Protein AF-A0A2S7IPN8-F1 (afdb_monomer)

Organism: NCBI:txid2094562

Solvent-accessible surface area (backbone atoms only — not comparable to full-atom values): 5600 Å² total; per-residue (Å²): 117,72,43,79,74,68,78,48,86,73,59,100,76,40,46,48,53,84,71,69,85,41,54,39,68,57,42,53,52,48,53,51,53,51,27,67,76,52,61,34,45,51,87,73,60,57,66,75,46,53,40,59,49,67,68,52,54,55,35,39,75,72,72,79,38,75,79,92,60,83,64,53,62,47,40,60,69,56,52,52,51,27,52,76,64,29,35,52,69,81,71,131

Sequence (92 aa):
MIESAIGTTVPANPIFFEGLGIDGDDCVELMKNLAIKYEIDMTDYQPLDYQATEYEISTSWFGEVKLDRRLKTFDLEHLISVINRKKWYSPR

Radius of gyration: 13.77 Å; Cα contacts (8 Å, |Δi|>4): 92; chains: 1; bounding box: 28×26×38 Å

Secondary structure (DSSP, 8-state):
-THHHHSSPPPSS--TTTSSS--HHHHHHHHHHHHHHHT-B-TT--GGGT---HHHHHHHHTTS---SSPPP---HHHHHHHHHHTB-----

pLDDT: mean 72.95, std 14.51, range [50.09, 94.31]

Structure (mmCIF, N/CA/C/O backbone):
data_AF-A0A2S7IPN8-F1
#
_entry.id   AF-A0A2S7IPN8-F1
#
loop_
_atom_site.group_PDB
_atom_site.id
_atom_site.type_symbol
_atom_site.label_atom_id
_atom_site.label_alt_id
_atom_site.label_comp_id
_atom_site.label_asym_id
_atom_site.label_entity_id
_atom_site.label_seq_id
_atom_site.pdbx_PDB_ins_code
_atom_site.Cartn_x
_atom_site.Cartn_y
_atom_site.Cartn_z
_atom_site.occupancy
_atom_site.B_iso_or_equiv
_atom_site.auth_seq_id
_atom_site.auth_comp_id
_atom_site.auth_asym_id
_atom_site.auth_atom_id
_atom_site.pdbx_PDB_model_num
ATOM 1 N N . MET A 1 1 ? 2.458 8.127 14.196 1.00 57.56 1 MET A N 1
ATOM 2 C CA . MET A 1 1 ? 2.597 8.883 12.933 1.00 57.56 1 MET A CA 1
ATOM 3 C C . MET A 1 1 ? 3.083 7.938 11.844 1.00 57.56 1 MET A C 1
ATOM 5 O O . MET A 1 1 ? 3.930 7.099 12.139 1.00 57.56 1 MET A O 1
ATOM 9 N N . ILE A 1 2 ? 2.504 8.025 10.642 1.00 58.44 2 ILE A N 1
ATOM 10 C CA . ILE A 1 2 ? 2.807 7.173 9.472 1.00 58.44 2 ILE A CA 1
ATOM 11 C C . ILE A 1 2 ? 4.294 7.256 9.065 1.00 58.44 2 ILE A C 1
ATOM 13 O O . ILE A 1 2 ? 4.866 6.260 8.641 1.00 58.44 2 ILE A O 1
ATOM 17 N N . GLU A 1 3 ? 4.951 8.388 9.326 1.00 55.75 3 GLU A N 1
ATOM 18 C CA . GLU A 1 3 ? 6.380 8.636 9.061 1.00 55.75 3 GLU A CA 1
ATOM 19 C C . GLU A 1 3 ? 7.314 7.584 9.686 1.00 55.75 3 GLU A C 1
ATOM 21 O O . GLU A 1 3 ? 8.277 7.151 9.064 1.00 55.75 3 GLU A O 1
ATOM 26 N N . SER A 1 4 ? 6.985 7.077 10.881 1.00 56.66 4 SER A N 1
ATOM 27 C CA . SER A 1 4 ? 7.767 6.017 11.540 1.00 56.66 4 SER A CA 1
ATOM 28 C C . SER A 1 4 ? 7.664 4.655 10.839 1.00 56.66 4 SER A C 1
ATOM 30 O O . SER A 1 4 ? 8.497 3.794 11.101 1.00 56.66 4 SER A O 1
ATOM 32 N N . ALA A 1 5 ? 6.644 4.432 10.005 1.00 59.72 5 ALA A N 1
ATOM 33 C CA . ALA A 1 5 ? 6.513 3.212 9.206 1.00 59.72 5 ALA A CA 1
ATOM 34 C C . ALA A 1 5 ? 7.191 3.332 7.831 1.00 59.72 5 ALA A C 1
ATOM 36 O O . ALA A 1 5 ? 7.551 2.314 7.258 1.00 59.72 5 ALA A O 1
ATOM 37 N N . ILE A 1 6 ? 7.358 4.555 7.319 1.00 61.31 6 ILE A N 1
ATOM 38 C CA . ILE A 1 6 ? 7.911 4.825 5.984 1.00 61.31 6 ILE A CA 1
ATOM 39 C C . ILE A 1 6 ? 9.433 5.060 6.038 1.00 61.31 6 ILE A C 1
ATOM 41 O O . ILE A 1 6 ? 10.120 4.866 5.044 1.00 61.31 6 ILE A O 1
ATOM 45 N N . GLY A 1 7 ? 9.990 5.465 7.186 1.00 59.41 7 GLY A N 1
ATOM 46 C CA . GLY A 1 7 ? 11.440 5.663 7.340 1.00 59.41 7 GLY A CA 1
ATOM 47 C C . GLY A 1 7 ? 11.988 6.928 6.662 1.00 59.41 7 GLY A C 1
ATOM 48 O O . GLY A 1 7 ? 13.185 7.189 6.736 1.00 59.41 7 GLY A O 1
ATOM 49 N N . THR A 1 8 ? 11.121 7.742 6.055 1.00 58.12 8 THR A N 1
ATOM 50 C CA . THR A 1 8 ? 11.442 9.057 5.490 1.00 58.12 8 THR A CA 1
ATOM 51 C C . THR A 1 8 ? 10.346 10.075 5.817 1.00 58.12 8 THR A C 1
ATOM 53 O O . THR A 1 8 ? 9.224 9.711 6.187 1.00 58.12 8 THR A O 1
ATOM 56 N N . THR A 1 9 ? 10.680 11.361 5.709 1.00 58.94 9 THR A N 1
ATOM 57 C CA . THR A 1 9 ? 9.734 12.465 5.876 1.00 58.94 9 THR A CA 1
ATOM 58 C C . THR A 1 9 ? 8.688 12.399 4.768 1.00 58.94 9 THR A C 1
ATOM 60 O O . THR A 1 9 ? 9.021 12.417 3.583 1.00 58.94 9 THR A O 1
ATOM 63 N N . VAL A 1 10 ? 7.417 12.322 5.151 1.00 58.34 10 VAL A N 1
ATOM 64 C CA . VAL A 1 10 ? 6.299 12.235 4.209 1.00 58.34 10 VAL A CA 1
ATOM 65 C C . VAL A 1 10 ? 6.085 13.627 3.588 1.00 58.34 10 VAL A C 1
ATOM 67 O O . VAL A 1 10 ? 5.857 14.580 4.335 1.00 58.34 10 VAL A O 1
ATOM 70 N N . PRO A 1 11 ? 6.183 13.797 2.252 1.00 58.25 11 PRO A N 1
ATOM 71 C CA . PRO A 1 11 ? 5.889 15.078 1.611 1.00 58.25 11 PRO A CA 1
ATOM 72 C C . PRO A 1 11 ? 4.452 15.524 1.912 1.00 58.25 11 PRO A C 1
ATOM 74 O O . PRO A 1 11 ? 3.592 14.696 2.187 1.00 58.25 11 PRO A O 1
ATOM 77 N N . ALA A 1 12 ? 4.163 16.828 1.823 1.00 53.50 12 ALA A N 1
ATOM 78 C CA . ALA A 1 12 ? 2.856 17.379 2.210 1.00 53.50 12 ALA A CA 1
ATOM 79 C C . ALA A 1 12 ? 1.655 16.755 1.463 1.00 53.50 12 ALA A C 1
ATOM 81 O O . ALA A 1 12 ? 0.564 16.728 2.015 1.00 53.50 12 ALA A O 1
ATOM 82 N N . ASN A 1 13 ? 1.870 16.233 0.248 1.00 57.38 13 ASN A N 1
ATOM 83 C CA . ASN A 1 13 ? 0.918 15.438 -0.535 1.00 57.38 13 ASN A CA 1
ATOM 84 C C . ASN A 1 13 ? 1.685 14.336 -1.288 1.00 57.38 13 ASN A C 1
ATOM 86 O O . ASN A 1 13 ? 2.062 14.539 -2.445 1.00 57.38 13 ASN A O 1
ATOM 90 N N . PRO A 1 14 ? 1.993 13.193 -0.654 1.00 61.34 14 PRO A N 1
ATOM 91 C CA . PRO A 1 14 ? 2.669 12.101 -1.334 1.00 61.34 14 PRO A CA 1
ATOM 92 C C . PRO A 1 14 ? 1.671 11.430 -2.261 1.00 61.34 14 PRO A C 1
ATOM 94 O O . PRO A 1 14 ? 0.645 10.932 -1.804 1.00 61.34 14 PRO A O 1
ATOM 97 N N . ILE A 1 15 ? 2.006 11.373 -3.542 1.00 62.78 15 ILE A N 1
ATOM 98 C CA . ILE A 1 15 ? 1.471 10.353 -4.433 1.00 62.78 15 ILE A CA 1
ATOM 99 C C . ILE A 1 15 ? 2.338 9.121 -4.176 1.00 62.78 15 ILE A C 1
ATOM 101 O O . ILE A 1 15 ? 3.530 9.107 -4.509 1.00 62.78 15 ILE A O 1
ATOM 105 N N . PHE A 1 16 ? 1.784 8.137 -3.467 1.00 66.12 16 PHE A N 1
ATOM 106 C CA . PHE A 1 16 ? 2.524 6.931 -3.114 1.00 66.12 16 PHE A CA 1
ATOM 107 C C . PHE A 1 16 ? 2.974 6.210 -4.397 1.00 66.12 16 PHE A C 1
ATOM 109 O O . PHE A 1 16 ? 2.235 6.126 -5.380 1.00 66.12 16 PHE A O 1
ATOM 116 N N . PHE A 1 17 ? 4.218 5.725 -4.378 1.00 65.38 17 PHE A N 1
ATOM 117 C CA . PHE A 1 17 ? 4.928 5.018 -5.460 1.00 65.38 17 PHE A CA 1
ATOM 118 C C . PHE A 1 17 ? 5.452 5.870 -6.630 1.00 65.38 17 PHE A C 1
ATOM 120 O O . PHE A 1 17 ? 6.572 5.627 -7.061 1.00 65.38 17 PHE A O 1
ATOM 127 N N . GLU A 1 18 ? 4.767 6.924 -7.087 1.00 58.34 18 GLU A N 1
ATOM 128 C CA . GLU A 1 18 ? 5.343 7.818 -8.120 1.00 58.34 18 GLU A CA 1
ATOM 129 C C . GLU A 1 18 ? 6.368 8.825 -7.560 1.00 58.34 18 GLU A C 1
ATOM 131 O O . GLU A 1 18 ? 7.257 9.264 -8.287 1.00 58.34 18 GLU A O 1
ATOM 136 N N . GLY A 1 19 ? 6.272 9.201 -6.275 1.00 50.09 19 GLY A N 1
ATOM 137 C CA . GLY A 1 19 ? 7.078 10.289 -5.692 1.00 50.09 19 GLY A CA 1
ATOM 138 C C . GLY A 1 19 ? 8.062 9.907 -4.582 1.00 50.09 19 GLY A C 1
ATOM 139 O O . GLY A 1 19 ? 8.817 10.768 -4.133 1.00 50.09 19 GLY A O 1
ATOM 140 N N . LEU A 1 20 ? 8.048 8.658 -4.103 1.00 53.97 20 LEU A N 1
ATOM 141 C CA . LEU A 1 20 ? 8.819 8.242 -2.917 1.00 53.97 20 LEU A CA 1
ATOM 142 C C . LEU A 1 20 ? 10.072 7.413 -3.234 1.00 53.97 20 LEU A C 1
ATOM 144 O O . LEU A 1 20 ? 10.853 7.162 -2.322 1.00 53.97 20 LEU A O 1
ATOM 148 N N . GLY A 1 21 ? 10.275 6.999 -4.492 1.00 56.75 21 GLY A N 1
ATOM 149 C CA . GLY A 1 21 ? 11.355 6.067 -4.850 1.00 56.75 21 GLY A CA 1
ATOM 150 C C . GLY A 1 21 ? 11.216 4.703 -4.163 1.00 56.75 21 GLY A C 1
ATOM 151 O O . GLY A 1 21 ? 12.220 4.063 -3.885 1.00 56.75 21 GLY A O 1
ATOM 152 N N . ILE A 1 22 ? 9.978 4.324 -3.824 1.00 62.69 22 ILE A N 1
ATOM 153 C CA . ILE A 1 22 ? 9.612 3.027 -3.252 1.00 62.69 22 ILE A CA 1
ATOM 154 C C . ILE A 1 22 ? 8.875 2.279 -4.358 1.00 62.69 22 ILE A C 1
ATOM 156 O O . ILE A 1 22 ? 7.707 2.567 -4.635 1.00 62.69 22 ILE A O 1
ATOM 160 N N . ASP A 1 23 ? 9.575 1.371 -5.015 1.00 61.44 23 ASP A N 1
ATOM 161 C CA . ASP A 1 23 ? 9.120 0.569 -6.142 1.00 61.44 23 ASP A CA 1
ATOM 162 C C . ASP A 1 23 ? 9.295 -0.932 -5.859 1.00 61.44 23 ASP A C 1
ATOM 164 O O . ASP A 1 23 ? 9.777 -1.342 -4.804 1.00 61.44 23 ASP A O 1
ATOM 168 N N . GLY A 1 24 ? 8.798 -1.774 -6.770 1.00 65.81 24 GLY A N 1
ATOM 169 C CA . GLY A 1 24 ? 8.974 -3.224 -6.693 1.00 65.81 24 GLY A CA 1
ATOM 170 C C . GLY A 1 24 ? 8.529 -3.842 -5.361 1.00 65.81 24 GLY A C 1
ATOM 171 O O . GLY A 1 24 ? 7.409 -3.623 -4.899 1.00 65.81 24 GLY A O 1
ATOM 172 N N . ASP A 1 25 ? 9.399 -4.650 -4.760 1.00 70.06 25 ASP A N 1
ATOM 173 C CA . ASP A 1 25 ? 9.092 -5.415 -3.548 1.00 70.06 25 ASP A CA 1
ATOM 174 C C . ASP A 1 25 ? 9.021 -4.555 -2.276 1.00 70.06 25 ASP A C 1
ATOM 176 O O . ASP A 1 25 ? 8.256 -4.886 -1.362 1.00 70.06 25 ASP A O 1
ATOM 180 N N . ASP A 1 26 ? 9.702 -3.405 -2.249 1.00 73.06 26 ASP A N 1
ATOM 181 C CA . ASP A 1 26 ? 9.674 -2.473 -1.115 1.00 73.06 26 ASP A CA 1
ATOM 182 C C . ASP A 1 26 ? 8.267 -1.886 -0.907 1.00 73.06 26 ASP A C 1
ATOM 184 O O . ASP A 1 26 ? 7.817 -1.671 0.223 1.00 73.06 26 ASP A O 1
ATOM 188 N N . CYS A 1 27 ? 7.513 -1.702 -1.997 1.00 75.69 27 CYS A N 1
ATOM 189 C CA . CYS A 1 27 ? 6.098 -1.324 -1.958 1.00 75.69 27 CYS A CA 1
ATOM 190 C C . CYS A 1 27 ? 5.248 -2.388 -1.245 1.00 75.69 27 CYS A C 1
ATOM 192 O O . CYS A 1 27 ? 4.456 -2.073 -0.346 1.00 75.69 27 CYS A O 1
ATOM 194 N N . VAL A 1 28 ? 5.430 -3.662 -1.608 1.00 79.31 28 VAL A N 1
ATOM 195 C CA . VAL A 1 28 ? 4.712 -4.781 -0.982 1.00 79.31 28 VAL A CA 1
ATOM 196 C C . VAL A 1 28 ? 5.017 -4.835 0.505 1.00 79.31 28 VAL A C 1
ATOM 198 O O . VAL A 1 28 ? 4.109 -5.027 1.318 1.00 79.31 28 VAL A O 1
ATOM 201 N N . GLU A 1 29 ? 6.292 -4.703 0.862 1.00 82.62 29 GLU A N 1
ATOM 202 C CA . GLU A 1 29 ? 6.738 -4.781 2.244 1.00 82.62 29 GLU A CA 1
ATOM 203 C C . GLU 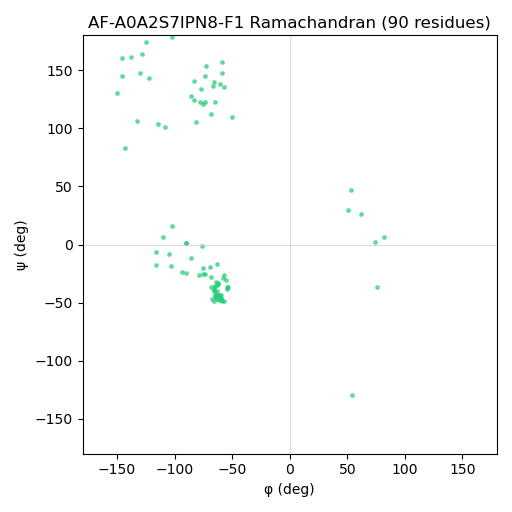A 1 29 ? 6.172 -3.632 3.080 1.00 82.62 29 GLU A C 1
ATOM 205 O O . GLU A 1 29 ? 5.616 -3.872 4.158 1.00 82.62 29 GLU A O 1
ATOM 210 N N . LEU A 1 30 ? 6.191 -2.403 2.556 1.00 83.12 30 LEU A N 1
ATOM 211 C CA . LEU A 1 30 ? 5.572 -1.254 3.211 1.00 83.12 30 LEU A CA 1
ATOM 212 C C . LEU A 1 30 ? 4.077 -1.493 3.470 1.00 83.12 30 LEU A C 1
ATOM 214 O O . LEU A 1 30 ? 3.598 -1.296 4.591 1.00 83.12 30 LEU A O 1
ATOM 218 N N . MET A 1 31 ? 3.340 -1.958 2.459 1.00 85.44 31 MET A N 1
ATOM 219 C CA . MET A 1 31 ? 1.903 -2.211 2.578 1.00 85.44 31 MET A CA 1
ATOM 220 C C . MET A 1 31 ? 1.587 -3.344 3.560 1.00 85.44 31 MET A C 1
ATOM 222 O O . MET A 1 31 ? 0.635 -3.232 4.335 1.00 85.44 31 MET A O 1
ATOM 226 N N . LYS A 1 32 ? 2.413 -4.398 3.606 1.00 87.12 32 LYS A N 1
ATOM 227 C CA . LYS A 1 32 ? 2.313 -5.463 4.620 1.00 87.12 32 LYS A CA 1
ATOM 228 C C . LYS A 1 32 ? 2.550 -4.923 6.029 1.00 87.12 32 LYS A C 1
ATOM 230 O O . LYS A 1 32 ? 1.761 -5.204 6.931 1.00 87.12 32 LYS A O 1
ATOM 235 N N . ASN A 1 33 ? 3.594 -4.119 6.219 1.00 87.12 33 ASN A N 1
ATOM 236 C CA . ASN A 1 33 ? 3.929 -3.539 7.518 1.00 87.12 33 ASN A CA 1
ATOM 237 C C . ASN A 1 33 ? 2.823 -2.602 8.021 1.00 87.12 33 ASN A C 1
ATOM 239 O O . ASN A 1 33 ? 2.462 -2.646 9.199 1.00 87.12 33 ASN A O 1
ATOM 243 N N . LEU A 1 34 ? 2.232 -1.798 7.132 1.00 86.25 34 LEU A N 1
ATOM 244 C CA . LEU A 1 34 ? 1.072 -0.964 7.451 1.00 86.25 34 LEU A CA 1
ATOM 245 C C . LEU A 1 34 ? -0.152 -1.810 7.815 1.00 86.25 34 LEU A C 1
ATOM 247 O O . LEU A 1 34 ? -0.802 -1.528 8.821 1.00 86.25 34 LEU A O 1
ATOM 251 N N . ALA A 1 35 ? -0.438 -2.865 7.050 1.00 89.50 35 ALA A N 1
ATOM 252 C CA . ALA A 1 35 ? -1.569 -3.746 7.315 1.00 89.50 35 ALA A CA 1
ATOM 253 C C . ALA A 1 35 ? -1.471 -4.436 8.680 1.00 89.50 35 ALA A C 1
ATOM 255 O O . ALA A 1 35 ? -2.447 -4.451 9.425 1.00 89.50 35 ALA A O 1
ATOM 256 N N . ILE A 1 36 ? -0.285 -4.933 9.043 1.00 89.88 36 ILE A N 1
ATOM 257 C CA . ILE A 1 36 ? -0.033 -5.542 10.356 1.00 89.88 36 ILE A CA 1
ATOM 258 C C . ILE A 1 36 ? -0.165 -4.493 11.463 1.00 89.88 36 ILE A C 1
ATOM 260 O O . ILE A 1 36 ? -0.863 -4.714 12.449 1.00 89.88 36 ILE A O 1
ATOM 264 N N . LYS A 1 37 ? 0.483 -3.332 11.303 1.00 89.75 37 LYS A N 1
ATOM 265 C CA . LYS A 1 37 ? 0.524 -2.282 12.330 1.00 89.75 37 LY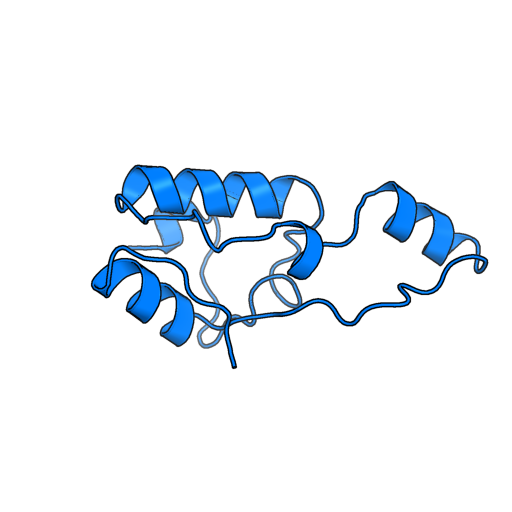S A CA 1
ATOM 266 C C . LYS A 1 37 ? -0.852 -1.698 12.651 1.00 89.75 37 LYS A C 1
ATOM 268 O O . LYS A 1 37 ? -1.093 -1.316 13.793 1.00 89.75 37 LYS A O 1
ATOM 273 N N . TYR A 1 38 ? -1.717 -1.587 11.647 1.00 89.06 38 TYR A N 1
ATOM 274 C CA . TYR A 1 38 ? -3.028 -0.949 11.764 1.00 89.06 38 TYR A CA 1
ATOM 275 C C . TYR A 1 38 ? -4.204 -1.932 11.677 1.00 89.06 38 TYR A C 1
ATOM 277 O O . TYR A 1 38 ? -5.352 -1.492 11.676 1.00 89.06 38 TYR A O 1
ATOM 285 N N . GLU A 1 39 ? -3.928 -3.240 11.644 1.00 92.19 39 GLU A N 1
ATOM 286 C CA . GLU A 1 39 ? -4.926 -4.315 11.541 1.00 92.19 39 GLU A CA 1
ATOM 287 C C . GLU A 1 39 ? -5.881 -4.126 10.350 1.00 92.19 39 GLU A C 1
ATOM 289 O O . GLU A 1 39 ? -7.102 -4.199 10.487 1.00 92.19 39 GLU A O 1
ATOM 294 N N . ILE A 1 40 ? -5.321 -3.822 9.179 1.00 93.06 40 ILE A N 1
ATOM 295 C CA . ILE A 1 40 ? -6.092 -3.551 7.962 1.00 93.06 40 ILE A CA 1
ATOM 296 C C . ILE A 1 40 ? -6.407 -4.876 7.265 1.00 93.06 40 ILE A C 1
ATOM 298 O O . ILE A 1 40 ? -5.503 -5.654 6.963 1.00 93.06 40 ILE A O 1
ATOM 302 N N . ASP A 1 41 ? -7.679 -5.108 6.948 1.00 93.12 41 ASP A N 1
ATOM 303 C CA . ASP A 1 41 ? -8.090 -6.173 6.035 1.00 93.12 41 ASP A CA 1
ATOM 304 C C . ASP A 1 41 ? -7.628 -5.850 4.606 1.00 93.12 41 ASP A C 1
ATOM 306 O O . ASP A 1 41 ? -8.117 -4.912 3.975 1.00 93.12 41 ASP A O 1
ATOM 310 N N . MET A 1 42 ? -6.683 -6.641 4.104 1.00 91.12 42 MET A N 1
ATOM 311 C CA . MET A 1 42 ? -6.070 -6.488 2.783 1.00 91.12 42 MET A CA 1
ATOM 312 C C . MET A 1 42 ? -6.618 -7.487 1.753 1.00 91.12 42 MET A C 1
ATOM 314 O O . MET A 1 42 ? -6.000 -7.666 0.710 1.00 91.12 42 MET A O 1
ATOM 318 N N . THR A 1 43 ? -7.755 -8.147 2.009 1.00 91.12 43 THR A N 1
ATOM 319 C CA . THR A 1 43 ? -8.328 -9.166 1.100 1.00 91.12 43 THR A CA 1
ATOM 320 C C . THR A 1 43 ? -8.511 -8.645 -0.331 1.00 91.12 43 THR A C 1
ATOM 322 O O . THR A 1 43 ? -8.270 -9.367 -1.296 1.00 91.12 43 THR A O 1
ATOM 325 N N . ASP A 1 44 ? -8.882 -7.370 -0.466 1.00 89.38 44 ASP A N 1
ATOM 326 C CA . ASP A 1 44 ? -9.123 -6.706 -1.751 1.00 89.38 44 ASP A CA 1
ATOM 327 C C . ASP A 1 44 ? -7.856 -6.030 -2.332 1.00 89.38 44 ASP A C 1
ATOM 329 O O . ASP A 1 44 ? -7.918 -5.385 -3.381 1.00 89.38 44 ASP A O 1
ATOM 333 N N . TYR A 1 45 ? -6.701 -6.127 -1.660 1.00 88.50 45 TYR A N 1
ATOM 334 C CA . TYR A 1 45 ? -5.439 -5.540 -2.118 1.00 88.50 45 TYR A CA 1
ATOM 335 C C . TYR A 1 45 ? -4.742 -6.450 -3.132 1.00 88.50 45 TYR A C 1
ATOM 337 O O . TYR A 1 45 ? -4.426 -7.603 -2.842 1.00 88.50 45 TYR A O 1
ATOM 345 N N . GLN A 1 46 ? -4.452 -5.908 -4.315 1.00 87.25 46 GLN A N 1
ATOM 346 C CA . GLN A 1 46 ? -3.701 -6.586 -5.370 1.00 87.25 46 GLN A CA 1
ATOM 347 C C . GLN A 1 46 ? -2.373 -5.851 -5.585 1.00 87.25 46 GLN A C 1
ATOM 349 O O . GLN A 1 46 ? -2.383 -4.800 -6.217 1.00 87.25 46 GLN A O 1
ATOM 354 N N . PRO A 1 47 ? -1.226 -6.367 -5.098 1.00 82.19 47 PRO A N 1
ATOM 355 C CA . PRO A 1 47 ? 0.064 -5.674 -5.215 1.00 82.19 47 PRO A CA 1
ATOM 356 C C . PRO A 1 47 ? 0.419 -5.293 -6.656 1.00 82.19 47 PRO A C 1
ATOM 358 O O . PRO A 1 47 ? 0.910 -4.201 -6.927 1.00 82.19 47 PRO A O 1
ATOM 361 N N . LEU A 1 48 ? 0.084 -6.178 -7.597 1.00 79.56 48 LEU A N 1
ATOM 362 C CA . LEU A 1 48 ? 0.318 -5.997 -9.025 1.00 79.56 48 LEU A CA 1
ATOM 363 C C . LEU A 1 48 ? -0.445 -4.806 -9.635 1.00 79.56 48 LEU A C 1
ATOM 365 O O . LEU A 1 48 ? -0.087 -4.359 -10.719 1.00 79.56 48 LEU A O 1
ATOM 369 N N . ASP A 1 49 ? -1.472 -4.278 -8.968 1.00 81.62 49 ASP A N 1
ATOM 370 C CA . ASP A 1 49 ? -2.141 -3.058 -9.419 1.00 81.62 49 ASP A CA 1
ATOM 371 C C . ASP A 1 49 ? -1.311 -1.799 -9.132 1.00 81.62 49 ASP A C 1
ATOM 373 O O . ASP A 1 49 ? -1.561 -0.779 -9.762 1.00 81.62 49 ASP A O 1
ATOM 377 N N . TYR A 1 50 ? -0.354 -1.842 -8.198 1.00 77.62 50 TYR A N 1
ATOM 378 C CA . TYR A 1 50 ? 0.342 -0.656 -7.671 1.00 77.62 50 TYR A CA 1
ATOM 379 C C . TYR A 1 50 ? 1.840 -0.626 -7.983 1.00 77.62 50 TYR A C 1
ATOM 381 O O . TYR A 1 50 ? 2.448 0.437 -7.913 1.00 77.62 50 TYR A O 1
ATOM 389 N N . GLN A 1 51 ? 2.444 -1.761 -8.344 1.00 73.81 51 GLN A N 1
ATOM 390 C CA . GLN A 1 51 ? 3.878 -1.851 -8.622 1.00 73.81 51 GLN A CA 1
ATOM 391 C C . GLN A 1 51 ? 4.182 -2.550 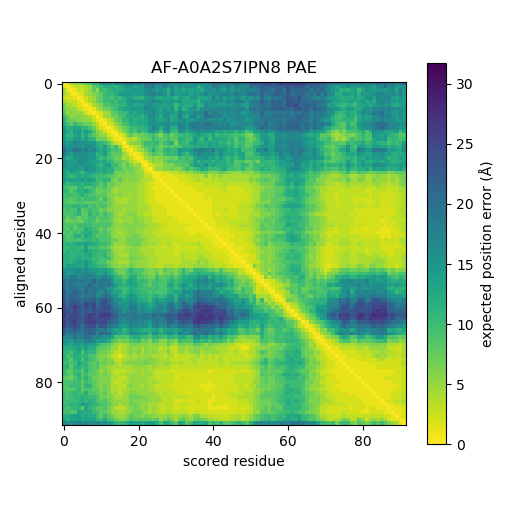-9.949 1.00 73.81 51 GLN A C 1
ATOM 393 O O . GLN A 1 51 ? 3.494 -3.491 -10.355 1.00 73.81 51 GLN A O 1
ATOM 398 N N . ALA A 1 52 ? 5.268 -2.117 -10.585 1.00 66.19 52 ALA A N 1
ATOM 399 C CA . ALA A 1 52 ? 5.930 -2.869 -11.638 1.00 66.19 52 ALA A CA 1
ATOM 400 C C . ALA A 1 52 ? 6.871 -3.899 -11.004 1.00 66.19 52 ALA A C 1
ATOM 402 O O . ALA A 1 52 ? 7.536 -3.617 -10.008 1.00 66.19 52 ALA A O 1
ATOM 403 N N . THR A 1 53 ? 6.935 -5.095 -11.572 1.00 64.94 53 THR A N 1
ATOM 404 C CA . THR A 1 53 ? 7.932 -6.099 -11.188 1.00 64.94 53 THR A CA 1
ATOM 405 C C . THR A 1 53 ? 9.317 -5.699 -11.707 1.00 64.94 53 THR A C 1
ATOM 407 O O . THR A 1 53 ? 9.426 -5.037 -12.739 1.00 64.94 53 THR A O 1
ATOM 410 N N . GLU A 1 54 ? 10.397 -6.136 -11.050 1.00 60.34 54 GLU A N 1
ATOM 411 C CA . GLU A 1 54 ? 11.774 -5.893 -11.528 1.00 60.34 54 GLU A CA 1
ATOM 412 C C . GLU A 1 54 ? 11.996 -6.389 -12.969 1.00 60.34 54 GLU A C 1
ATOM 414 O O . GLU A 1 54 ? 12.761 -5.807 -13.740 1.00 60.34 54 GLU A O 1
ATOM 419 N N . TYR A 1 55 ? 11.281 -7.441 -13.371 1.00 58.03 55 TYR A N 1
ATOM 420 C CA . TYR A 1 55 ? 11.257 -7.926 -14.748 1.00 58.03 55 TYR A CA 1
ATOM 421 C C . TYR A 1 55 ? 10.637 -6.905 -15.721 1.00 58.03 55 TYR A C 1
ATOM 423 O O . TYR A 1 55 ? 11.191 -6.653 -16.789 1.00 58.03 55 TYR A O 1
ATOM 431 N N . GLU A 1 56 ? 9.526 -6.260 -15.356 1.00 60.66 56 GLU A N 1
ATOM 432 C CA . GLU A 1 56 ? 8.898 -5.198 -16.161 1.00 60.66 56 GLU A CA 1
ATOM 433 C C . GLU A 1 56 ? 9.765 -3.926 -16.204 1.00 60.66 56 GLU A C 1
ATOM 435 O O . GLU A 1 56 ? 9.875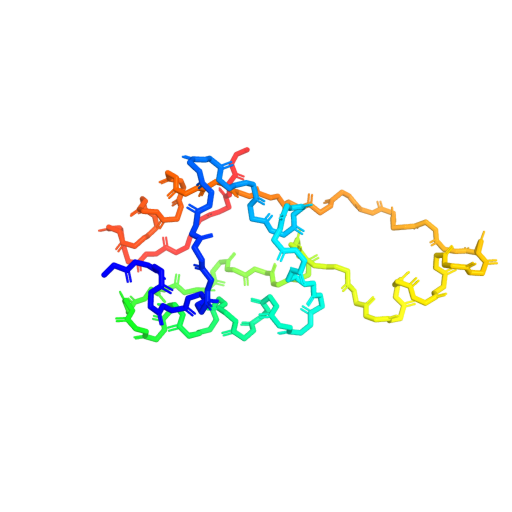 -3.278 -17.245 1.00 60.66 56 GLU A O 1
ATOM 440 N N . ILE A 1 57 ? 10.436 -3.592 -15.097 1.00 61.28 57 ILE A N 1
ATOM 441 C CA . ILE A 1 57 ? 11.361 -2.452 -15.017 1.00 61.28 57 ILE A CA 1
ATOM 442 C C . ILE A 1 57 ? 12.605 -2.700 -15.885 1.00 61.28 57 ILE A C 1
ATOM 444 O O . ILE A 1 57 ? 12.989 -1.843 -16.683 1.00 61.28 57 ILE A O 1
ATOM 448 N N . SER A 1 58 ? 13.213 -3.886 -15.785 1.00 53.75 58 SER A N 1
ATOM 449 C CA . SER A 1 58 ? 14.416 -4.237 -16.551 1.00 53.75 58 SER A CA 1
ATOM 450 C C . SER A 1 58 ? 14.150 -4.320 -18.055 1.00 53.75 58 SER A C 1
ATOM 452 O O . SER A 1 58 ? 14.955 -3.827 -18.841 1.00 53.75 58 SER A O 1
ATOM 454 N N . THR A 1 59 ? 13.004 -4.855 -18.478 1.00 54.81 59 THR A N 1
ATOM 455 C CA . THR A 1 59 ? 12.636 -4.957 -19.904 1.00 54.81 59 THR A CA 1
ATOM 456 C C . THR A 1 59 ? 12.185 -3.631 -20.530 1.00 54.81 59 THR A C 1
ATOM 458 O O . THR A 1 59 ? 12.376 -3.426 -21.732 1.00 54.81 59 THR A O 1
ATOM 461 N N . SER A 1 60 ? 11.675 -2.687 -19.731 1.00 53.47 60 SER A N 1
ATOM 462 C CA . SER A 1 60 ? 11.422 -1.302 -20.158 1.00 53.47 60 SER A CA 1
ATOM 463 C C . SER A 1 60 ? 12.723 -0.557 -20.498 1.00 53.47 60 SER A C 1
ATOM 465 O O . SER A 1 60 ? 12.780 0.194 -21.474 1.00 53.47 60 SER A O 1
ATOM 467 N N . TRP A 1 61 ? 13.811 -0.827 -19.765 1.00 52.47 61 TRP A N 1
ATOM 468 C CA . TRP A 1 61 ? 15.118 -0.197 -19.997 1.00 52.47 61 TRP A CA 1
ATOM 469 C C . TRP A 1 61 ? 15.787 -0.626 -21.312 1.00 52.47 61 TRP A C 1
ATOM 471 O O . TRP A 1 61 ? 16.532 0.155 -21.905 1.00 52.47 61 TRP A O 1
ATOM 481 N N . PHE A 1 62 ? 15.482 -1.836 -21.793 1.00 55.81 62 PHE A N 1
ATOM 482 C CA . PHE A 1 62 ? 15.925 -2.354 -23.094 1.00 55.81 62 PHE A CA 1
ATOM 483 C C . PHE A 1 62 ? 14.948 -2.046 -24.246 1.00 55.81 62 PHE A C 1
ATOM 485 O O . PHE A 1 62 ? 15.221 -2.398 -25.390 1.00 55.81 62 PHE A O 1
ATOM 492 N N . GLY A 1 63 ? 13.846 -1.333 -23.977 1.00 50.97 63 GLY A N 1
ATOM 493 C CA . GLY A 1 63 ? 12.927 -0.820 -24.997 1.00 50.97 63 GLY A CA 1
ATOM 494 C C . GLY A 1 63 ? 11.891 -1.815 -25.533 1.00 50.97 63 GLY A C 1
ATOM 495 O O . GLY A 1 63 ? 11.157 -1.460 -26.455 1.00 50.97 63 GLY A O 1
ATOM 496 N N . GLU A 1 64 ? 11.791 -3.025 -24.973 1.00 51.97 64 GLU A N 1
ATOM 497 C CA . GLU A 1 64 ? 10.968 -4.103 -25.551 1.00 51.97 64 GLU A CA 1
ATOM 498 C C . GLU A 1 64 ? 9.629 -4.339 -24.835 1.00 51.97 64 GLU A C 1
ATOM 500 O O . GLU A 1 64 ? 8.707 -4.878 -25.446 1.00 51.97 64 GLU A O 1
ATOM 505 N N . VAL A 1 65 ? 9.454 -3.880 -23.589 1.00 52.38 65 VAL A N 1
ATOM 506 C CA . VAL A 1 65 ? 8.188 -4.050 -22.852 1.00 52.38 65 VAL A CA 1
ATOM 507 C C . VAL A 1 65 ? 7.762 -2.729 -22.220 1.00 52.38 65 VAL A C 1
ATOM 509 O O . VAL A 1 65 ? 8.324 -2.270 -21.229 1.00 52.38 65 VAL A O 1
ATOM 512 N N . LYS A 1 66 ? 6.734 -2.103 -22.798 1.00 54.53 66 LYS A N 1
ATOM 513 C CA . LYS A 1 66 ? 5.965 -1.071 -22.096 1.00 54.53 66 LYS A CA 1
ATOM 514 C C . LYS A 1 66 ? 5.030 -1.787 -21.128 1.00 54.53 66 LYS A C 1
ATOM 516 O O . LYS A 1 66 ? 4.368 -2.737 -21.536 1.00 54.53 66 LYS A O 1
ATOM 521 N N . LEU A 1 67 ? 4.952 -1.322 -19.881 1.00 60.00 67 LEU A N 1
ATOM 522 C CA . LEU A 1 67 ? 3.867 -1.703 -18.975 1.00 60.00 67 LEU A CA 1
ATOM 523 C C . LEU A 1 67 ? 2.534 -1.496 -19.705 1.00 60.00 67 LEU A C 1
ATOM 525 O O . LEU A 1 67 ? 2.137 -0.364 -19.972 1.00 60.00 67 LEU A O 1
ATOM 529 N N . ASP A 1 68 ? 1.860 -2.594 -20.046 1.00 58.50 68 ASP A N 1
ATOM 530 C CA . ASP A 1 68 ? 0.574 -2.569 -20.761 1.00 58.50 68 ASP A CA 1
ATOM 531 C C . ASP A 1 68 ? -0.592 -2.183 -19.829 1.00 58.50 68 ASP A C 1
ATOM 533 O O . ASP A 1 68 ? -1.746 -2.044 -20.229 1.00 58.50 68 ASP A O 1
ATOM 537 N N . ARG A 1 69 ? -0.291 -1.966 -18.544 1.00 66.06 69 ARG A N 1
ATOM 538 C CA . ARG A 1 69 ? -1.237 -1.504 -17.532 1.00 66.06 69 ARG A CA 1
ATOM 539 C C . ARG A 1 69 ? -0.767 -0.208 -16.893 1.00 66.06 69 ARG A C 1
ATOM 541 O O . ARG A 1 69 ? 0.418 -0.014 -16.629 1.00 66.06 69 ARG A O 1
ATOM 548 N N . ARG A 1 70 ? -1.728 0.663 -16.586 1.00 72.06 70 ARG A N 1
ATOM 549 C CA . ARG A 1 70 ? -1.494 1.806 -15.702 1.00 72.06 70 ARG A CA 1
ATOM 550 C C . ARG A 1 70 ? -1.478 1.314 -14.264 1.00 72.06 70 ARG A C 1
ATOM 552 O O . ARG A 1 70 ? -2.462 0.726 -13.818 1.00 72.06 70 ARG A O 1
ATOM 559 N N . LEU A 1 71 ? -0.378 1.574 -13.567 1.00 77.31 71 LEU A N 1
ATOM 560 C CA . LEU A 1 71 ? -0.305 1.359 -12.129 1.00 77.31 71 LEU A CA 1
ATOM 561 C C . LEU A 1 71 ? -1.249 2.341 -11.433 1.00 77.31 71 LEU A C 1
ATOM 563 O O . LEU A 1 71 ? -1.329 3.518 -11.792 1.00 77.31 71 LEU A O 1
ATOM 567 N N . LYS A 1 72 ? -1.993 1.838 -10.457 1.00 79.75 72 LYS A N 1
ATOM 568 C CA . LYS A 1 72 ? -2.783 2.647 -9.543 1.00 79.75 72 LYS A CA 1
ATOM 569 C C . LYS A 1 72 ? -1.836 3.336 -8.571 1.00 79.75 72 LYS A C 1
ATOM 571 O O . LYS A 1 72 ? -0.851 2.761 -8.119 1.00 79.75 72 LYS A O 1
ATOM 576 N N . THR A 1 73 ? -2.197 4.547 -8.191 1.00 77.88 73 THR A N 1
ATOM 577 C CA . THR A 1 73 ? -1.548 5.283 -7.111 1.00 77.88 73 THR A CA 1
ATOM 578 C C . THR A 1 73 ? -2.610 5.780 -6.134 1.00 77.88 73 THR A C 1
ATOM 580 O O . THR A 1 73 ? -3.806 5.755 -6.434 1.00 77.88 73 THR A O 1
ATOM 583 N N . PHE A 1 74 ? -2.189 6.175 -4.941 1.00 82.06 74 PHE A N 1
ATOM 584 C CA . PHE A 1 74 ? -3.047 6.768 -3.929 1.00 82.06 74 PHE A CA 1
ATOM 585 C C . PHE A 1 74 ? -2.278 7.819 -3.137 1.00 82.06 74 PHE A C 1
ATOM 587 O O . PHE A 1 74 ? -1.048 7.825 -3.115 1.00 82.06 74 PHE A O 1
ATOM 594 N N . ASP A 1 75 ? -3.012 8.702 -2.472 1.00 83.94 75 ASP A N 1
ATOM 595 C CA . ASP A 1 75 ? -2.455 9.746 -1.623 1.00 83.94 75 ASP A CA 1
ATOM 596 C C . ASP A 1 75 ? -2.556 9.405 -0.126 1.00 83.94 75 ASP A C 1
ATOM 598 O O . ASP A 1 75 ? -3.080 8.366 0.295 1.00 83.94 75 ASP A O 1
ATOM 602 N N . LEU A 1 76 ? -2.032 10.299 0.713 1.00 81.88 76 LEU A N 1
ATOM 603 C CA . LEU A 1 76 ? -2.097 10.148 2.165 1.00 81.88 76 LEU A CA 1
ATOM 604 C C . LEU A 1 76 ? -3.537 10.144 2.696 1.00 81.88 76 LEU A C 1
ATOM 606 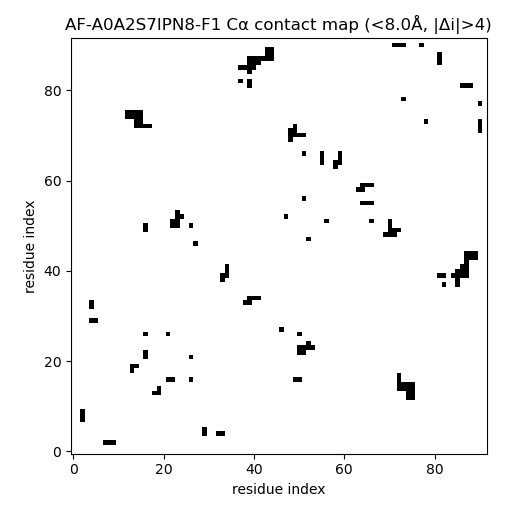O O . LEU A 1 76 ? -3.821 9.428 3.657 1.00 81.88 76 LEU A O 1
ATOM 610 N N . GLU A 1 77 ? -4.449 10.902 2.086 1.00 85.88 77 GLU A N 1
ATOM 611 C CA . GLU A 1 77 ? -5.851 10.950 2.510 1.00 85.88 77 GLU A CA 1
ATOM 612 C C . GLU A 1 77 ? -6.529 9.588 2.333 1.00 85.88 77 GLU A C 1
ATOM 614 O O . GLU A 1 77 ? -7.216 9.100 3.240 1.00 85.88 77 GLU A O 1
ATOM 619 N N . HIS A 1 78 ? -6.274 8.926 1.202 1.00 88.88 78 HIS A N 1
ATOM 620 C CA . HIS A 1 78 ? -6.735 7.570 0.951 1.00 88.88 78 HIS A CA 1
ATOM 621 C C . HIS A 1 78 ? -6.196 6.597 2.002 1.00 88.88 78 HIS A C 1
ATOM 623 O O . HIS A 1 78 ? -6.977 5.857 2.610 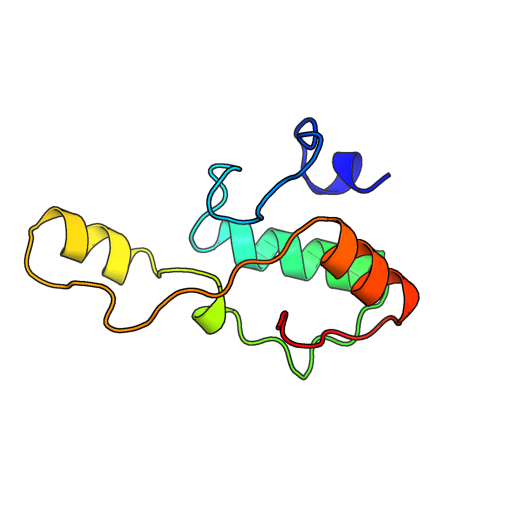1.00 88.88 78 HIS A O 1
ATOM 629 N N . LEU A 1 79 ? -4.889 6.644 2.280 1.00 85.38 79 LEU A N 1
ATOM 630 C CA . LEU A 1 79 ? -4.258 5.769 3.268 1.00 85.38 79 LEU A CA 1
ATOM 631 C C . LEU A 1 79 ? -4.831 5.980 4.679 1.00 85.38 79 LEU A C 1
ATOM 633 O O . LEU A 1 79 ? -5.138 5.010 5.373 1.00 85.38 79 LEU A O 1
ATOM 637 N N . ILE A 1 80 ? -5.040 7.232 5.097 1.00 86.81 80 ILE A N 1
ATOM 638 C CA . ILE A 1 80 ? -5.680 7.560 6.381 1.00 86.81 80 ILE A CA 1
ATOM 639 C C . ILE A 1 80 ? -7.095 6.979 6.436 1.00 86.81 80 ILE A C 1
ATOM 641 O O . ILE A 1 80 ? -7.493 6.395 7.444 1.00 86.81 80 ILE A O 1
ATOM 645 N N . SER A 1 81 ? -7.861 7.104 5.355 1.00 91.69 81 SER A N 1
ATOM 646 C CA . SER A 1 81 ? -9.218 6.563 5.286 1.00 91.69 81 SER A CA 1
ATOM 647 C C . SER A 1 81 ? -9.238 5.028 5.347 1.00 91.69 81 SER A C 1
ATOM 649 O O . SER A 1 81 ? -10.077 4.462 6.049 1.00 91.69 81 SER A O 1
ATOM 651 N N . VAL A 1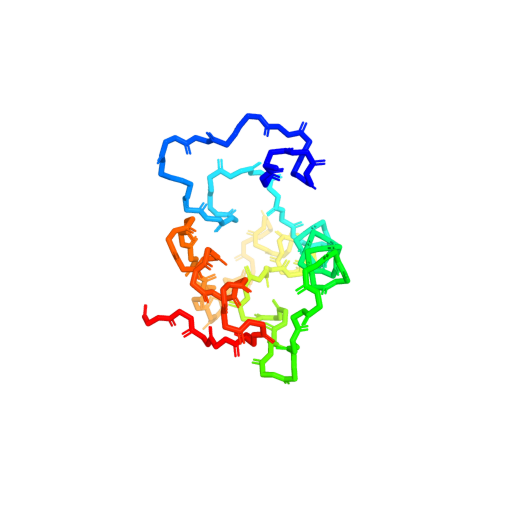 82 ? -8.296 4.342 4.688 1.00 91.31 82 VAL A N 1
ATOM 652 C CA . VAL A 1 82 ? -8.106 2.882 4.800 1.00 91.31 82 VAL A CA 1
ATOM 653 C C . VAL A 1 82 ? -7.792 2.478 6.243 1.00 91.31 82 VAL A C 1
ATOM 655 O O . VAL A 1 82 ? -8.442 1.578 6.774 1.00 91.31 82 VAL A O 1
ATOM 658 N N . ILE A 1 83 ? -6.851 3.169 6.898 1.00 89.44 83 ILE A N 1
ATOM 659 C CA . ILE A 1 83 ? -6.475 2.917 8.299 1.00 89.44 83 ILE A CA 1
ATOM 660 C C . ILE A 1 83 ? -7.684 3.106 9.223 1.00 89.44 83 ILE A C 1
ATOM 662 O O . ILE A 1 83 ? -7.981 2.234 10.036 1.00 89.44 83 ILE A O 1
ATOM 666 N N . ASN A 1 84 ? -8.430 4.202 9.064 1.00 90.56 84 ASN A N 1
ATOM 667 C CA . ASN A 1 84 ? -9.618 4.483 9.874 1.00 90.56 84 ASN A CA 1
ATOM 668 C C . ASN A 1 84 ? -10.719 3.429 9.693 1.00 90.56 84 ASN A C 1
ATOM 670 O O . ASN A 1 84 ? -11.457 3.137 10.632 1.00 90.56 84 ASN A O 1
ATOM 674 N N . ARG A 1 85 ? -10.841 2.860 8.490 1.00 93.44 85 ARG A N 1
ATOM 675 C CA . ARG A 1 85 ? -11.818 1.809 8.173 1.00 93.44 85 ARG A CA 1
ATOM 676 C C . ARG A 1 85 ? -11.325 0.402 8.500 1.00 93.44 85 ARG A C 1
ATOM 678 O O . ARG A 1 85 ? -12.131 -0.521 8.446 1.00 93.44 85 ARG A O 1
ATOM 685 N N . LYS A 1 86 ? -10.030 0.233 8.794 1.00 93.44 86 LYS A N 1
ATOM 686 C CA . LYS A 1 86 ? -9.353 -1.066 8.930 1.00 93.44 86 LYS A CA 1
ATOM 687 C C . LYS A 1 86 ? -9.599 -2.014 7.748 1.00 93.44 86 LYS A C 1
ATOM 689 O O . LYS A 1 86 ? -9.617 -3.229 7.914 1.00 93.44 86 LYS A O 1
ATOM 694 N N . LYS A 1 87 ? -9.810 -1.474 6.545 1.00 94.31 87 LYS A N 1
ATOM 695 C CA . LYS A 1 87 ? -10.067 -2.272 5.342 1.00 94.31 87 LYS A CA 1
ATOM 696 C C . LYS A 1 87 ? -9.561 -1.568 4.091 1.00 94.31 87 LYS A C 1
ATOM 698 O O . LYS A 1 87 ? -9.892 -0.402 3.862 1.00 94.31 87 LYS A O 1
ATOM 703 N N . TRP A 1 88 ? -8.802 -2.297 3.277 1.00 93.62 88 TRP A N 1
ATOM 704 C CA . TRP A 1 88 ? -8.367 -1.858 1.960 1.00 93.62 88 TRP A CA 1
ATOM 705 C C . TRP A 1 88 ? -9.552 -1.707 1.010 1.00 93.62 88 TRP A C 1
ATOM 707 O O . TRP A 1 88 ? -10.466 -2.529 0.976 1.00 93.62 88 TRP A O 1
ATOM 717 N N . TYR A 1 89 ? -9.514 -0.658 0.200 1.00 92.6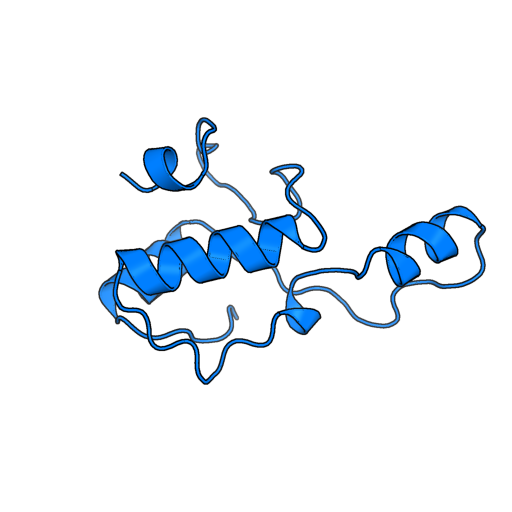9 89 TYR A N 1
ATOM 718 C CA . TYR A 1 89 ? -10.377 -0.505 -0.958 1.00 92.69 89 TYR A CA 1
ATOM 719 C C . TYR A 1 89 ? -9.582 0.215 -2.040 1.00 92.69 89 TYR A C 1
ATOM 721 O O . TYR A 1 89 ? -8.759 1.068 -1.730 1.00 92.69 89 TYR A O 1
ATOM 729 N N . SER A 1 90 ? -9.813 -0.130 -3.307 1.00 86.31 90 SER A N 1
ATOM 730 C CA . SER A 1 90 ? -9.083 0.499 -4.410 1.00 86.31 90 SER A CA 1
ATOM 731 C C . SER A 1 90 ? -9.278 2.025 -4.374 1.00 86.31 90 SER A C 1
ATOM 733 O O . SER A 1 90 ? -10.421 2.477 -4.216 1.00 86.31 90 SER A O 1
ATOM 735 N N . PRO A 1 91 ? -8.209 2.825 -4.550 1.00 83.44 91 PRO A N 1
ATOM 736 C CA . PRO A 1 91 ? -8.348 4.248 -4.820 1.00 83.44 91 PRO A CA 1
ATOM 737 C C . PRO A 1 91 ? -9.161 4.424 -6.109 1.00 83.44 91 PRO A C 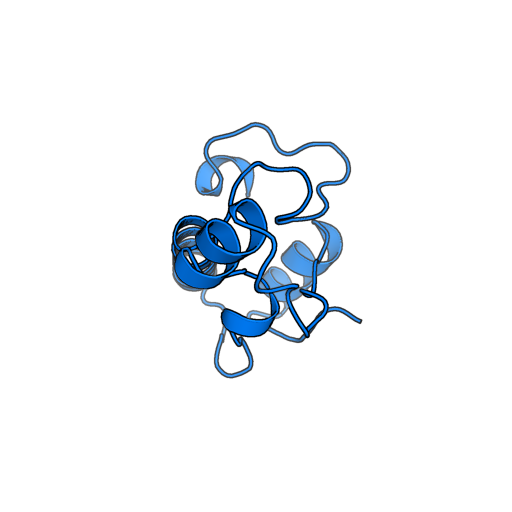1
ATOM 739 O O . PRO A 1 91 ? -9.164 3.538 -6.976 1.00 83.44 91 PRO A O 1
ATOM 742 N N . ARG A 1 92 ? -9.928 5.516 -6.159 1.00 66.44 92 ARG A N 1
ATOM 743 C CA . ARG A 1 92 ? -10.778 5.872 -7.300 1.00 66.44 92 ARG A CA 1
ATOM 744 C C . ARG A 1 92 ? -9.967 6.470 -8.435 1.00 66.44 92 ARG A C 1
ATOM 746 O O . ARG A 1 92 ? -8.987 7.175 -8.123 1.00 66.44 92 ARG A O 1
#

Foldseek 3Di:
DLCVLLVDDDPPKDFPPVPNPQAAVSQVVSVVSLCVVLVAACVVPDVVLAHDHPVQVVVVVVVHHDPPDDRATDIPVQVVVRSVVSYDDGDD

Mean predicted aligned error: 9.19 Å

Nearest PDB structures (foldseek):
  3eje-assembly1_A  TM=5.308E-01  e=2.273E-01  Escherichia coli K-12